Protein AF-A0A5Q4GBG7-F1 (afdb_monomer_lite)

Sequence (167 aa):
MQMELQELGVPAQSSLKQGELGGPTPTSIPGGRVITTPELLQLLNNPHSGAVVFDVLGSHQRLPNAIDAVAASAGGSFNDRTQQQFVRQLEHASGGRRDVPLVFYCSSIQCWMSYNAALRAINAGYTQVYWYRGGLQAWDYMAQMSAQFSANHAPGHGRPQVQGGGW

Radius of gyration: 20.5 Å; chains: 1; bounding box: 31×64×70 Å

Foldseek 3Di:
DCQLQDAPPDDEDLAADADDFFFADHSAHPLEGEDEPVVVVVLVPPPPLLEAEAELAPDPDDDPRHDYLVLQLHHDGLVDPSLVVLLVVCCVSSVNDLARAYEFAHAALRGSSSSSSLSSSSVSRRNRGYYHNGHPVSVVVVVVVVVVVCVVPPDDPPDPPPPPDDD

Secondary structure (DSSP, 8-state):
-TTTT---S----SSPPPS--BS---S--TTSEE--HHHHHHHHH-TT---EEEE-S--SS--TTPEE-GGGG--S-TTSHHHHHHHHHHHHHHTT-TTS-EEEE-SSTTB-HHHHHHHHHHHTT-S-EEEETTHHHHHHHHHHHHHHHHHHTSPP-----------

pLDDT: mean 92.16, std 13.44, range [45.38, 98.94]

Structure (mmCIF, N/CA/C/O backbone):
data_AF-A0A5Q4GBG7-F1
#
_entry.id   AF-A0A5Q4GBG7-F1
#
loop_
_atom_site.group_PDB
_atom_site.id
_atom_site.type_symbol
_atom_site.label_atom_id
_atom_site.label_alt_id
_atom_site.label_comp_id
_atom_site.label_asym_id
_atom_site.label_entity_id
_atom_site.label_seq_id
_atom_site.pdbx_PDB_ins_code
_atom_site.Cartn_x
_atom_site.Cartn_y
_atom_site.Cartn_z
_atom_site.occupancy
_atom_site.B_iso_or_equiv
_atom_site.auth_seq_id
_atom_site.auth_comp_id
_atom_site.auth_asym_id
_atom_site.auth_atom_id
_atom_site.pdbx_PDB_model_num
ATOM 1 N N . MET A 1 1 ? -4.332 16.494 3.331 1.00 57.88 1 MET A N 1
ATOM 2 C CA . MET A 1 1 ? -5.124 15.935 2.214 1.00 57.88 1 MET A CA 1
ATOM 3 C C . MET A 1 1 ? -4.607 16.330 0.835 1.00 57.88 1 MET A C 1
ATOM 5 O O . MET A 1 1 ? -4.210 15.436 0.107 1.00 57.88 1 MET A O 1
ATOM 9 N N . GLN A 1 2 ? -4.558 17.614 0.444 1.00 69.88 2 GLN A N 1
ATOM 10 C CA . GLN A 1 2 ? -4.231 17.983 -0.953 1.00 69.88 2 GLN A CA 1
ATOM 11 C C . GLN A 1 2 ? -2.835 17.528 -1.433 1.00 69.88 2 GLN A C 1
ATOM 13 O O . GLN A 1 2 ? -2.667 17.230 -2.609 1.00 69.88 2 GLN A O 1
ATOM 18 N N . MET A 1 3 ? -1.860 17.394 -0.523 1.00 84.38 3 MET A N 1
ATOM 19 C CA . MET A 1 3 ? -0.516 16.894 -0.854 1.00 84.38 3 MET A CA 1
ATOM 20 C C . MET A 1 3 ? -0.505 15.420 -1.293 1.00 84.38 3 MET A C 1
ATOM 22 O O . MET A 1 3 ? 0.255 15.041 -2.174 1.00 84.38 3 MET A O 1
ATOM 26 N N . GLU A 1 4 ? -1.358 14.574 -0.712 1.00 92.62 4 GLU A N 1
ATOM 27 C CA . GLU A 1 4 ? -1.347 13.121 -0.957 1.00 92.62 4 GLU A CA 1
ATOM 28 C C . GLU A 1 4 ? -1.826 12.767 -2.370 1.00 92.62 4 GLU A C 1
ATOM 30 O O . GLU A 1 4 ? -1.372 11.791 -2.971 1.00 92.62 4 GLU A O 1
ATOM 35 N N . LEU A 1 5 ? -2.711 13.608 -2.906 1.00 93.94 5 LEU A N 1
ATOM 36 C CA . LEU A 1 5 ? -3.315 13.491 -4.230 1.00 93.94 5 LEU A CA 1
ATOM 37 C C . LEU A 1 5 ? -2.666 14.438 -5.248 1.00 93.94 5 LEU A C 1
ATOM 39 O O . LEU A 1 5 ? -3.212 14.649 -6.326 1.00 93.94 5 LEU A O 1
ATOM 43 N N . GLN A 1 6 ? -1.512 15.024 -4.914 1.00 95.31 6 GLN A N 1
ATOM 44 C CA . GLN A 1 6 ? -0.808 15.918 -5.823 1.00 95.31 6 GLN A CA 1
ATOM 45 C C . GLN A 1 6 ? -0.419 15.184 -7.112 1.00 95.31 6 GLN A C 1
ATOM 47 O O . GLN A 1 6 ? 0.274 14.158 -7.069 1.00 95.31 6 GLN A O 1
ATOM 52 N N . GLU A 1 7 ? -0.835 15.757 -8.241 1.00 94.69 7 GLU A N 1
ATOM 53 C CA . GLU A 1 7 ? -0.475 15.317 -9.586 1.00 94.69 7 GLU A CA 1
ATOM 54 C C . GLU A 1 7 ? 0.987 15.633 -9.891 1.00 94.69 7 GLU A C 1
ATOM 56 O O . GLU A 1 7 ? 1.421 16.780 -9.789 1.00 94.69 7 GLU A O 1
ATOM 61 N N . LEU A 1 8 ? 1.744 14.607 -10.286 1.00 94.62 8 LEU A N 1
ATOM 62 C CA . LEU A 1 8 ? 3.168 14.725 -10.619 1.00 94.62 8 LEU A CA 1
ATOM 63 C C . LEU A 1 8 ? 3.458 14.430 -12.101 1.00 94.62 8 LEU A C 1
ATOM 65 O O . LEU A 1 8 ? 4.612 14.246 -12.478 1.00 94.62 8 LEU A O 1
ATOM 69 N N . GLY A 1 9 ? 2.418 14.370 -12.942 1.00 95.38 9 GLY A N 1
ATOM 70 C CA . GLY A 1 9 ? 2.555 14.213 -14.395 1.00 95.38 9 GLY A CA 1
ATOM 71 C C . GLY A 1 9 ? 2.976 12.815 -14.858 1.00 95.38 9 GLY A C 1
ATOM 72 O O . GLY A 1 9 ? 3.473 12.670 -15.972 1.00 95.38 9 GLY A O 1
ATOM 73 N N . VAL A 1 10 ? 2.791 11.788 -14.023 1.00 96.44 10 VAL A N 1
ATOM 74 C CA . VAL A 1 10 ? 3.152 10.403 -14.352 1.00 96.44 10 VAL A CA 1
ATOM 75 C C . VAL A 1 10 ? 1.898 9.553 -14.561 1.00 96.44 10 VAL A C 1
ATOM 77 O O . VAL A 1 10 ? 1.061 9.490 -13.658 1.00 96.44 10 VAL A O 1
ATOM 80 N N . PRO A 1 11 ? 1.753 8.871 -15.711 1.00 96.94 11 PRO A N 1
ATOM 81 C CA . PRO A 1 11 ? 0.604 8.014 -15.963 1.00 96.94 11 PRO A CA 1
ATOM 82 C C . PRO A 1 11 ? 0.664 6.731 -15.130 1.00 96.94 11 PRO A C 1
ATOM 84 O O . PRO A 1 11 ? 1.733 6.175 -14.876 1.00 96.94 11 PRO A O 1
ATOM 87 N N . ALA A 1 12 ? -0.508 6.230 -14.742 1.00 97.50 12 ALA A N 1
ATOM 88 C CA . ALA A 1 12 ? -0.634 4.932 -14.096 1.00 97.50 12 ALA A CA 1
ATOM 89 C C . ALA A 1 12 ? -0.203 3.795 -15.037 1.00 97.50 12 ALA A C 1
ATOM 91 O O . ALA A 1 12 ? -0.438 3.852 -16.244 1.00 97.50 12 ALA A O 1
ATOM 92 N N . GLN A 1 13 ? 0.398 2.744 -14.478 1.00 97.06 13 GLN A N 1
ATOM 93 C CA . GLN A 1 13 ? 0.891 1.593 -15.230 1.00 97.06 13 GLN A CA 1
ATOM 94 C C . GLN A 1 13 ? 0.423 0.279 -14.601 1.00 97.06 13 GLN A C 1
ATOM 96 O O . GLN A 1 13 ? 0.304 0.162 -13.386 1.00 97.06 13 GLN A O 1
ATOM 101 N N . SER A 1 14 ? 0.189 -0.735 -15.432 1.00 97.62 14 SER A N 1
ATOM 1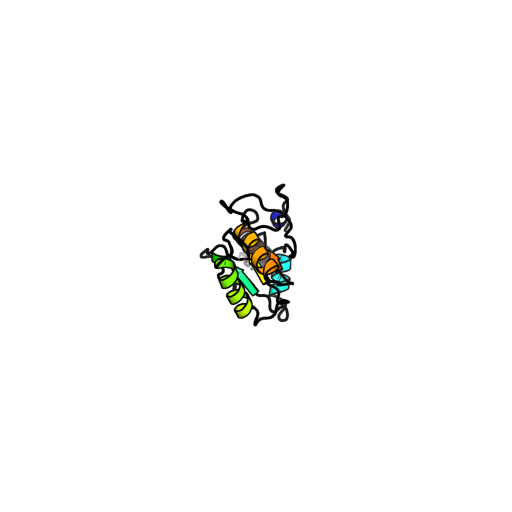02 C CA . SER A 1 14 ? -0.209 -2.079 -14.978 1.00 97.62 14 SER A CA 1
ATOM 103 C C . SER A 1 14 ? 0.977 -3.030 -14.782 1.00 97.62 14 SER A C 1
ATOM 105 O O . SER A 1 14 ? 0.790 -4.183 -14.407 1.00 97.62 14 SER A O 1
ATOM 107 N N . SER A 1 15 ? 2.200 -2.566 -15.047 1.00 98.00 15 SER A N 1
ATOM 108 C CA . SER A 1 15 ? 3.443 -3.315 -14.853 1.00 98.00 15 SER A CA 1
ATOM 109 C C . SER A 1 15 ? 4.207 -2.824 -13.627 1.00 98.00 15 SER A C 1
ATOM 111 O O . SER A 1 15 ? 4.144 -1.647 -13.269 1.00 98.00 15 SER A O 1
ATOM 113 N N . LEU A 1 16 ? 5.003 -3.707 -13.024 1.00 98.62 16 LEU A N 1
ATOM 114 C CA . LEU A 1 16 ? 5.891 -3.338 -11.923 1.00 98.62 16 LEU A CA 1
ATOM 115 C C . LEU A 1 16 ? 6.946 -2.327 -12.384 1.00 98.62 16 LEU A C 1
ATOM 117 O O . LEU A 1 16 ? 7.590 -2.511 -13.423 1.00 98.62 16 LEU A O 1
ATOM 121 N N . LYS A 1 17 ? 7.149 -1.274 -11.588 1.00 98.06 17 LYS A N 1
ATOM 122 C CA . LYS A 1 17 ? 8.239 -0.315 -11.766 1.00 98.06 17 LYS A CA 1
ATOM 123 C C . LYS A 1 17 ? 9.569 -1.037 -11.582 1.00 98.06 17 LYS A C 1
ATOM 125 O O . LYS A 1 17 ? 9.789 -1.711 -10.578 1.00 98.06 17 LYS A O 1
ATOM 130 N N . GLN A 1 18 ? 10.444 -0.866 -12.566 1.00 97.75 18 GLN A N 1
ATOM 131 C CA . GLN A 1 18 ? 11.803 -1.398 -12.568 1.00 97.75 18 GLN A CA 1
ATOM 132 C C . GLN A 1 18 ? 12.804 -0.321 -12.129 1.00 97.75 18 GLN A C 1
ATOM 134 O O . GLN A 1 18 ? 12.539 0.879 -12.279 1.00 97.75 18 GLN A O 1
ATOM 139 N N . GLY A 1 19 ? 13.975 -0.759 -11.660 1.00 95.50 19 GLY A N 1
ATOM 140 C CA . GLY A 1 19 ? 15.093 0.120 -11.312 1.00 95.50 19 GLY A CA 1
ATOM 141 C C . GLY A 1 19 ? 14.809 0.989 -10.087 1.00 95.50 19 GLY A C 1
ATOM 142 O O . GLY A 1 19 ? 14.275 0.504 -9.094 1.00 95.50 19 GLY A O 1
ATOM 143 N N . GLU A 1 20 ? 15.178 2.268 -10.162 1.00 95.25 20 GLU A N 1
ATOM 144 C CA . GLU A 1 20 ? 14.969 3.229 -9.078 1.00 95.25 20 GLU A CA 1
ATOM 145 C C . GLU A 1 20 ? 13.478 3.377 -8.732 1.00 95.25 20 GLU A C 1
ATOM 147 O O . GLU A 1 20 ? 12.624 3.535 -9.616 1.00 95.25 20 GLU A O 1
ATOM 152 N N . LEU A 1 21 ? 13.178 3.296 -7.432 1.00 97.00 21 LEU A N 1
ATOM 153 C CA . LEU A 1 21 ? 11.821 3.346 -6.879 1.00 97.00 21 LEU A CA 1
ATOM 154 C C . LEU A 1 21 ? 11.507 4.675 -6.174 1.00 97.00 21 LEU A C 1
ATOM 156 O O . LEU A 1 21 ? 10.399 4.845 -5.665 1.00 97.00 21 LEU A O 1
ATOM 160 N N . GLY A 1 22 ? 12.456 5.612 -6.153 1.00 97.00 22 GLY A N 1
ATOM 161 C CA . GLY A 1 22 ? 12.218 7.005 -5.789 1.00 97.00 22 GLY A CA 1
ATOM 162 C C . GLY A 1 22 ? 11.843 7.829 -7.020 1.00 97.00 22 GLY A C 1
ATOM 163 O O . GLY A 1 22 ? 12.395 7.628 -8.099 1.00 97.00 22 GLY A O 1
ATOM 164 N N . GLY A 1 23 ? 10.892 8.746 -6.867 1.00 96.25 23 GLY A N 1
ATOM 165 C CA . GLY A 1 23 ? 10.519 9.720 -7.890 1.00 96.25 23 GLY A CA 1
ATOM 166 C C . GLY A 1 23 ? 9.009 9.872 -8.073 1.00 96.25 23 GLY A C 1
ATOM 167 O O . GLY A 1 23 ? 8.229 9.200 -7.397 1.00 96.25 23 GLY A O 1
ATOM 168 N N . PRO A 1 24 ? 8.578 10.752 -8.991 1.00 97.00 24 PRO A N 1
ATOM 169 C CA . PRO A 1 24 ? 7.170 11.009 -9.270 1.00 97.00 24 PRO A CA 1
ATOM 170 C C . PRO A 1 24 ? 6.352 9.727 -9.473 1.00 97.00 24 PRO A C 1
ATOM 172 O O . PRO A 1 24 ? 6.730 8.862 -10.266 1.00 97.00 24 PRO A O 1
ATOM 175 N N . THR A 1 25 ? 5.231 9.604 -8.756 1.00 98.12 25 THR A N 1
ATOM 176 C CA . THR A 1 25 ? 4.282 8.490 -8.907 1.00 98.12 25 THR A CA 1
ATOM 177 C C . THR A 1 25 ? 2.932 8.983 -9.446 1.00 98.12 25 THR A C 1
ATOM 179 O O . THR A 1 25 ? 2.600 10.162 -9.257 1.00 98.12 25 THR A O 1
ATOM 182 N N . PRO A 1 26 ? 2.127 8.103 -10.066 1.00 97.81 26 PRO A N 1
ATOM 183 C CA . PRO A 1 26 ? 0.776 8.426 -10.519 1.00 97.81 26 PRO A CA 1
ATOM 184 C C . PRO A 1 26 ? -0.160 8.769 -9.359 1.00 97.81 26 PRO A C 1
ATOM 186 O O . PRO A 1 26 ? 0.123 8.470 -8.204 1.00 97.81 26 PRO A O 1
ATOM 189 N N . THR A 1 27 ? -1.325 9.324 -9.661 1.00 97.38 27 THR A N 1
ATOM 190 C CA . THR A 1 27 ? -2.413 9.560 -8.691 1.00 97.38 27 THR A CA 1
ATOM 191 C C . THR A 1 27 ? -3.493 8.481 -8.717 1.00 97.38 27 THR A C 1
ATOM 193 O O . THR A 1 27 ? -4.484 8.564 -7.996 1.00 97.38 27 THR A O 1
ATOM 196 N N . SER A 1 28 ? -3.300 7.436 -9.523 1.00 98.12 28 SER A N 1
ATOM 197 C CA . SER A 1 28 ? -4.199 6.289 -9.625 1.00 98.12 28 SER A CA 1
ATOM 198 C C . SER A 1 28 ? -3.425 4.985 -9.826 1.00 98.12 28 SER A C 1
ATOM 200 O O . SER A 1 28 ? -2.261 4.978 -10.234 1.00 98.12 28 SER A O 1
ATOM 202 N N . ILE A 1 29 ? -4.078 3.862 -9.530 1.00 98.56 29 ILE A N 1
ATOM 203 C CA . ILE A 1 29 ? -3.533 2.518 -9.724 1.00 98.56 29 ILE A CA 1
ATOM 204 C C . ILE A 1 29 ? -4.590 1.633 -10.400 1.00 98.56 29 ILE A C 1
ATOM 206 O O . ILE A 1 29 ? -5.720 1.569 -9.913 1.00 98.56 29 ILE A O 1
ATOM 210 N N . PRO A 1 30 ? -4.280 0.956 -11.522 1.00 98.38 30 PRO A N 1
ATOM 211 C CA . PRO A 1 30 ? -5.254 0.108 -12.199 1.00 98.38 30 PRO A CA 1
ATOM 212 C C . PRO A 1 30 ? -5.635 -1.092 -11.329 1.00 98.38 30 PRO A C 1
ATOM 214 O O . PRO A 1 30 ? -4.756 -1.806 -10.859 1.00 98.38 30 PRO A O 1
ATOM 217 N N . GLY A 1 31 ? -6.937 -1.326 -11.140 1.00 98.19 31 GLY A N 1
ATOM 218 C CA . GLY A 1 31 ? -7.453 -2.452 -10.348 1.00 98.19 31 GLY A CA 1
ATOM 219 C C . GLY A 1 31 ? -7.419 -2.251 -8.827 1.00 98.19 31 GLY A C 1
ATOM 220 O O . GLY A 1 31 ? -7.767 -3.169 -8.093 1.00 98.19 31 GLY A O 1
ATOM 221 N N . GLY A 1 32 ? -7.035 -1.065 -8.350 1.00 98.25 32 GLY A N 1
ATOM 222 C CA . GLY A 1 32 ? -7.083 -0.694 -6.937 1.00 98.25 32 GLY A CA 1
ATOM 223 C C . GLY A 1 32 ? -7.557 0.744 -6.749 1.00 98.25 32 GLY A C 1
ATOM 224 O O . GLY A 1 32 ? -8.032 1.388 -7.686 1.00 98.25 32 GLY A O 1
ATOM 225 N N . ARG A 1 33 ? -7.416 1.270 -5.530 1.00 98.56 33 ARG A N 1
ATOM 226 C CA . ARG A 1 33 ? -7.809 2.647 -5.203 1.00 98.56 33 ARG A CA 1
ATOM 227 C C . ARG A 1 33 ? -6.740 3.355 -4.379 1.00 98.56 33 ARG A C 1
ATOM 229 O O . ARG A 1 33 ? -6.209 2.786 -3.430 1.00 98.56 33 ARG A O 1
ATOM 236 N N . VAL A 1 34 ? -6.449 4.608 -4.715 1.00 98.44 34 VAL A N 1
ATOM 237 C CA . VAL A 1 34 ? -5.648 5.484 -3.847 1.00 98.44 34 VAL A CA 1
ATOM 238 C C . VAL A 1 34 ? -6.517 5.952 -2.688 1.00 98.44 34 VAL A C 1
ATOM 240 O O . VAL A 1 34 ? -7.660 6.337 -2.911 1.00 98.44 34 VAL A O 1
ATOM 243 N N . ILE A 1 35 ? -5.985 5.911 -1.469 1.00 98.12 35 ILE A N 1
ATOM 244 C CA . ILE A 1 35 ? -6.663 6.442 -0.280 1.00 98.12 35 ILE A CA 1
ATOM 245 C C . ILE A 1 35 ? -5.800 7.494 0.406 1.00 98.12 35 ILE A C 1
ATOM 247 O O . ILE A 1 35 ? -4.570 7.450 0.334 1.00 98.12 35 ILE A O 1
ATOM 251 N N . THR A 1 36 ? -6.460 8.430 1.073 1.00 97.94 36 THR A N 1
ATOM 252 C CA . THR A 1 36 ? -5.861 9.491 1.891 1.00 97.94 36 THR A CA 1
ATOM 253 C C . THR A 1 36 ? -5.764 9.085 3.362 1.00 97.94 36 THR A C 1
ATOM 255 O O . THR A 1 36 ? -6.375 8.102 3.787 1.00 97.94 36 THR A O 1
ATOM 258 N N . THR A 1 37 ? -5.036 9.849 4.183 1.00 97.56 37 THR A N 1
ATOM 259 C CA . THR A 1 37 ? -4.930 9.576 5.624 1.00 97.56 37 THR A CA 1
ATOM 260 C C . THR A 1 37 ? -6.299 9.536 6.317 1.00 97.56 37 THR A C 1
ATOM 262 O O . THR A 1 37 ? -6.520 8.607 7.093 1.00 97.56 37 THR A O 1
ATOM 265 N N . PRO A 1 38 ? -7.253 10.460 6.060 1.00 96.19 38 PRO A N 1
ATOM 266 C CA . PRO A 1 38 ? -8.578 10.374 6.676 1.00 96.19 38 PRO A CA 1
ATOM 267 C C . PRO A 1 38 ? -9.365 9.125 6.266 1.00 96.19 38 PRO A C 1
ATOM 269 O O . PRO A 1 38 ? -9.993 8.505 7.119 1.00 96.19 38 PRO A O 1
ATOM 272 N N . GLU A 1 39 ? -9.302 8.716 4.998 1.00 97.50 39 GLU A N 1
ATOM 273 C CA . GLU A 1 39 ? -9.951 7.483 4.527 1.00 97.50 39 GLU A CA 1
ATOM 274 C C . GLU A 1 39 ? -9.302 6.235 5.133 1.00 97.50 39 GLU A C 1
ATOM 276 O O . GLU A 1 39 ? -10.001 5.298 5.518 1.00 97.50 39 GLU A O 1
ATOM 281 N N . LEU A 1 40 ? -7.972 6.232 5.280 1.00 97.75 40 LEU A N 1
ATOM 282 C CA . LEU A 1 40 ? -7.260 5.173 5.989 1.00 97.75 40 LEU A CA 1
ATOM 283 C C . LEU A 1 40 ? -7.705 5.099 7.453 1.00 97.75 40 LEU A C 1
ATOM 285 O O . LEU A 1 40 ? -8.028 4.021 7.938 1.00 97.75 40 LEU A O 1
ATOM 289 N N . LEU A 1 41 ? -7.779 6.232 8.153 1.00 96.38 41 LEU A N 1
ATOM 290 C CA . LEU A 1 41 ? -8.264 6.274 9.534 1.00 96.38 41 LEU A CA 1
ATOM 291 C C . LEU A 1 41 ? -9.710 5.779 9.644 1.00 96.38 41 LEU A C 1
ATOM 293 O O . LEU A 1 41 ? -10.017 5.017 10.553 1.00 96.38 41 LEU A O 1
ATOM 297 N N . GLN A 1 42 ? -10.593 6.151 8.714 1.00 96.56 42 GLN A N 1
ATOM 298 C CA . GLN A 1 42 ? -11.961 5.623 8.664 1.00 96.56 42 GLN A CA 1
ATOM 299 C C . GLN A 1 42 ? -11.979 4.100 8.484 1.00 96.56 42 GLN A C 1
ATOM 301 O O . GLN A 1 42 ? -12.733 3.410 9.169 1.00 96.56 42 GLN A O 1
ATOM 306 N N . LEU A 1 43 ? -11.133 3.571 7.596 1.00 96.56 43 LEU A N 1
ATOM 307 C CA . LEU A 1 43 ? -11.011 2.135 7.359 1.00 96.56 43 LEU A CA 1
ATOM 308 C C . LEU A 1 43 ? -10.506 1.392 8.606 1.00 96.56 43 LEU A C 1
ATOM 310 O O . LEU A 1 43 ? -11.060 0.352 8.961 1.00 96.56 43 LEU A O 1
ATOM 314 N N . LEU A 1 44 ? -9.485 1.926 9.281 1.00 95.56 44 LEU A N 1
ATOM 315 C CA . LEU A 1 44 ? -8.878 1.311 10.467 1.00 95.56 44 LEU A CA 1
ATOM 316 C C . LEU A 1 44 ? -9.752 1.429 11.721 1.00 95.56 44 LEU A C 1
ATOM 318 O O . LEU A 1 44 ? -9.753 0.524 12.548 1.00 95.56 44 LEU A O 1
ATOM 322 N N . ASN A 1 45 ? -10.522 2.510 11.854 1.00 95.44 45 ASN A N 1
ATOM 323 C CA . ASN A 1 45 ? -11.427 2.714 12.988 1.00 95.44 45 ASN A CA 1
ATOM 324 C C . ASN A 1 45 ? -12.748 1.946 12.851 1.00 95.44 45 ASN A C 1
ATOM 326 O O . ASN A 1 45 ? -13.515 1.881 13.809 1.00 95.44 45 ASN A O 1
ATOM 330 N N . ASN A 1 46 ? -13.038 1.372 11.680 1.00 95.69 46 ASN A N 1
ATOM 331 C CA . ASN A 1 46 ? -14.180 0.486 11.506 1.00 95.69 46 ASN A CA 1
ATOM 332 C C . ASN A 1 46 ? -13.826 -0.923 12.025 1.00 95.69 46 ASN A C 1
ATOM 334 O O . ASN A 1 46 ? -13.079 -1.636 11.350 1.00 95.69 46 ASN A O 1
ATOM 338 N N . PRO A 1 47 ? -14.398 -1.383 13.156 1.00 91.06 47 PRO A N 1
ATOM 339 C CA . PRO A 1 47 ? -14.063 -2.683 13.744 1.00 91.06 47 PRO A CA 1
ATOM 340 C C . PRO A 1 47 ? -14.438 -3.874 12.850 1.00 91.06 47 PRO A C 1
ATOM 342 O O . PRO A 1 47 ? -13.939 -4.977 13.052 1.00 91.06 47 PRO A O 1
ATOM 345 N N . HIS A 1 48 ? -15.299 -3.668 11.851 1.00 93.69 48 HIS A N 1
ATOM 346 C CA . HIS A 1 48 ? -15.719 -4.703 10.909 1.00 93.69 48 HIS A CA 1
ATOM 347 C C . HIS A 1 48 ? -14.933 -4.690 9.594 1.00 93.69 48 HIS A C 1
ATOM 349 O O . HIS A 1 48 ? -15.194 -5.535 8.740 1.00 93.69 48 HIS A O 1
ATOM 355 N N . SER A 1 49 ? -13.995 -3.756 9.389 1.00 93.62 49 SER A N 1
ATOM 356 C CA . SER A 1 49 ? -13.264 -3.681 8.117 1.00 93.62 49 SER A CA 1
ATOM 357 C C . SER A 1 49 ? -12.388 -4.909 7.879 1.00 93.62 49 SER A C 1
ATOM 359 O O . SER A 1 49 ? -12.233 -5.338 6.739 1.00 93.62 49 SER A O 1
ATOM 361 N N . GLY A 1 50 ? -11.806 -5.466 8.948 1.00 94.75 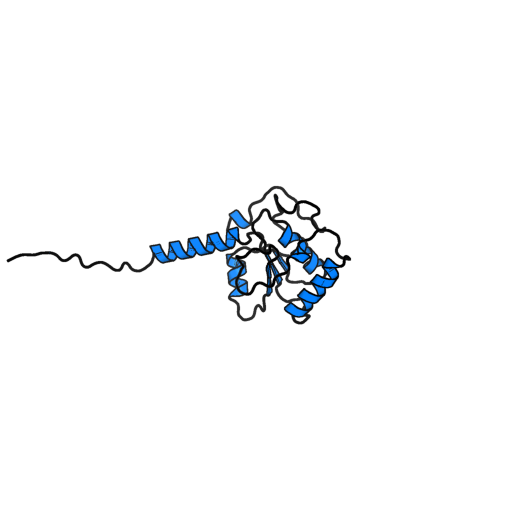50 GLY A N 1
ATOM 362 C CA . GLY A 1 50 ? -10.803 -6.526 8.851 1.00 94.75 50 GLY A CA 1
ATOM 363 C C . GLY A 1 50 ? -9.573 -6.111 8.040 1.00 94.75 50 GLY A C 1
ATOM 364 O O . GLY A 1 50 ? -8.906 -6.978 7.484 1.00 94.75 50 GLY A O 1
ATOM 365 N N . ALA A 1 51 ? -9.316 -4.804 7.918 1.00 97.44 51 ALA A N 1
ATOM 366 C CA . ALA A 1 51 ? -8.274 -4.277 7.055 1.00 97.44 51 ALA A CA 1
ATOM 367 C C . ALA A 1 51 ? -6.877 -4.703 7.513 1.00 97.44 51 ALA A C 1
ATOM 369 O O . ALA A 1 51 ? -6.556 -4.673 8.701 1.00 97.44 51 ALA A O 1
ATOM 370 N N . VAL A 1 52 ? -6.033 -5.048 6.544 1.00 98.44 52 VAL A N 1
ATOM 371 C CA . VAL A 1 52 ? -4.642 -5.444 6.764 1.00 98.44 52 VAL A CA 1
ATOM 372 C C . VAL A 1 52 ? -3.729 -4.402 6.138 1.00 98.44 52 VAL A C 1
ATOM 374 O O . VAL A 1 52 ? -3.867 -4.070 4.961 1.00 98.44 52 VAL A O 1
ATOM 377 N N . VAL A 1 53 ? -2.785 -3.891 6.924 1.00 98.69 53 VAL A N 1
ATOM 378 C CA . VAL A 1 53 ? -1.833 -2.865 6.489 1.00 98.69 53 VAL A CA 1
ATOM 379 C C . VAL A 1 53 ? -0.463 -3.495 6.282 1.00 98.69 53 VAL A C 1
ATOM 381 O O . VAL A 1 53 ? 0.011 -4.238 7.137 1.00 98.69 53 VAL A O 1
ATOM 384 N N . PHE A 1 54 ? 0.186 -3.167 5.171 1.00 98.81 54 PHE A N 1
ATOM 385 C CA . PHE A 1 54 ? 1.513 -3.650 4.813 1.00 98.81 54 PHE A CA 1
ATOM 386 C C . PHE A 1 54 ? 2.505 -2.492 4.701 1.00 98.81 54 PHE A C 1
ATOM 388 O O . PHE A 1 54 ? 2.311 -1.559 3.913 1.00 98.81 54 PHE A O 1
ATOM 395 N N . ASP A 1 55 ? 3.585 -2.595 5.471 1.00 98.56 55 ASP A N 1
ATOM 396 C CA . ASP A 1 55 ? 4.779 -1.765 5.357 1.00 98.56 55 ASP A CA 1
ATOM 397 C C . ASP A 1 55 ? 5.718 -2.379 4.324 1.00 98.56 55 ASP A C 1
ATOM 399 O O . ASP A 1 55 ? 6.235 -3.480 4.520 1.00 98.56 55 ASP A O 1
ATOM 403 N N . VAL A 1 56 ? 5.964 -1.665 3.230 1.00 98.50 56 VAL A N 1
ATOM 404 C CA . VAL A 1 56 ? 6.917 -2.117 2.209 1.00 98.50 56 VAL A CA 1
ATOM 405 C C . VAL A 1 56 ? 8.168 -1.252 2.130 1.00 98.50 56 VAL A C 1
ATOM 407 O O . VAL A 1 56 ? 8.992 -1.479 1.251 1.00 98.50 56 VAL A O 1
ATOM 410 N N . LEU A 1 57 ? 8.320 -0.272 3.023 1.00 97.75 57 LEU A N 1
ATOM 411 C CA . LEU A 1 57 ? 9.489 0.601 3.098 1.00 97.75 57 LEU A CA 1
ATOM 412 C C . LEU A 1 57 ? 10.601 -0.023 3.945 1.00 97.75 57 LEU A C 1
ATOM 414 O O . LEU A 1 57 ? 11.772 0.093 3.592 1.00 97.75 57 LEU A O 1
ATOM 418 N N . GLY A 1 58 ? 10.240 -0.668 5.058 1.00 93.12 58 GLY A N 1
ATOM 419 C CA . GLY A 1 58 ? 11.206 -1.286 5.971 1.00 93.12 58 GLY A CA 1
ATOM 420 C C . GLY A 1 58 ? 11.896 -0.297 6.913 1.00 93.12 58 GLY A C 1
ATOM 421 O O . GLY A 1 58 ? 12.969 -0.592 7.437 1.00 93.12 58 GLY A O 1
ATOM 422 N N . SER A 1 59 ? 11.303 0.875 7.148 1.00 92.19 59 SER A N 1
ATOM 423 C CA . SER A 1 59 ? 11.803 1.839 8.132 1.00 92.19 59 SER A CA 1
ATOM 424 C C . SER A 1 59 ? 11.529 1.399 9.573 1.00 92.19 59 SER A C 1
ATOM 426 O O . SER A 1 59 ? 10.677 0.549 9.846 1.00 92.19 59 SER A O 1
ATOM 428 N N . HIS A 1 60 ? 12.237 2.025 10.521 1.00 91.12 60 HIS A N 1
ATOM 429 C CA . HIS A 1 60 ? 11.975 1.857 11.956 1.00 91.12 60 HIS A CA 1
ATOM 430 C C . HIS A 1 60 ? 10.591 2.369 12.361 1.00 91.12 60 HIS A C 1
ATOM 432 O O . HIS A 1 60 ? 9.915 1.758 13.184 1.00 91.12 60 HIS A O 1
ATOM 438 N N . GLN A 1 61 ? 10.174 3.494 11.785 1.00 92.94 61 GLN A N 1
ATOM 439 C CA . GLN A 1 61 ? 8.850 4.053 12.001 1.00 92.94 61 GLN A CA 1
ATOM 440 C C . GLN A 1 61 ? 7.835 3.352 11.106 1.00 92.94 61 GLN A C 1
ATOM 442 O O . GLN A 1 61 ? 8.089 3.174 9.914 1.00 92.94 61 GLN A O 1
ATOM 447 N N . ARG A 1 62 ? 6.700 2.955 11.685 1.00 95.88 62 ARG A N 1
ATOM 448 C CA . ARG A 1 62 ? 5.669 2.156 11.015 1.00 95.88 62 ARG A CA 1
ATOM 449 C C . ARG A 1 62 ? 4.277 2.597 11.441 1.00 95.88 62 ARG A C 1
ATOM 451 O O . ARG A 1 62 ? 4.099 3.119 12.543 1.00 95.88 62 ARG A O 1
ATOM 458 N N . LEU A 1 63 ? 3.289 2.352 10.584 1.00 96.25 63 LEU A N 1
ATOM 459 C CA . LEU A 1 63 ? 1.888 2.456 10.980 1.00 96.25 63 LEU A CA 1
ATOM 460 C C . LEU A 1 63 ? 1.557 1.362 12.013 1.00 96.25 63 LEU A C 1
ATOM 462 O O . LEU A 1 63 ? 2.151 0.278 11.970 1.00 96.25 63 LEU A O 1
ATOM 466 N N . PRO A 1 64 ? 0.604 1.608 12.930 1.00 93.69 64 PRO A N 1
ATOM 467 C CA . PRO A 1 64 ? 0.184 0.607 13.904 1.00 93.69 64 PRO A CA 1
ATOM 468 C C . PRO A 1 64 ? -0.249 -0.703 13.234 1.00 93.69 64 PRO A C 1
ATOM 470 O O . PRO A 1 64 ? -1.010 -0.687 12.269 1.00 93.69 64 PRO A O 1
ATOM 473 N N . ASN A 1 65 ? 0.219 -1.833 13.773 1.00 93.81 65 ASN A N 1
ATOM 474 C CA . ASN A 1 65 ? -0.106 -3.193 13.317 1.00 93.81 65 ASN A CA 1
ATOM 475 C C . ASN A 1 65 ? 0.278 -3.517 11.858 1.00 93.81 65 ASN A C 1
ATOM 477 O O . ASN A 1 65 ? -0.203 -4.509 11.310 1.00 93.81 65 ASN A O 1
ATOM 481 N N . ALA A 1 66 ? 1.137 -2.713 11.222 1.00 97.88 66 ALA A N 1
ATOM 482 C CA . ALA A 1 66 ? 1.580 -2.979 9.860 1.00 97.88 66 ALA A CA 1
ATOM 483 C C . ALA A 1 66 ? 2.446 -4.250 9.771 1.00 97.88 66 ALA A C 1
ATOM 485 O O . AL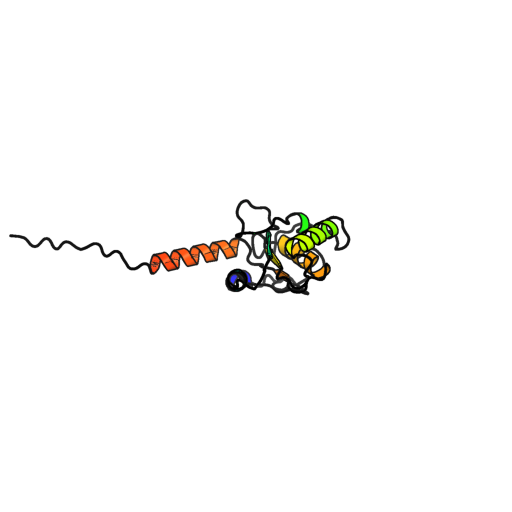A A 1 66 ? 3.372 -4.455 10.560 1.00 97.88 66 ALA A O 1
ATOM 486 N N . ILE A 1 67 ? 2.161 -5.083 8.771 1.00 98.19 67 ILE A N 1
ATOM 487 C CA . ILE A 1 67 ? 2.921 -6.288 8.433 1.00 98.19 67 ILE A CA 1
ATOM 488 C C . ILE A 1 67 ? 4.063 -5.908 7.488 1.00 98.19 67 ILE A C 1
ATOM 490 O O . ILE A 1 67 ? 3.845 -5.229 6.489 1.00 98.19 67 ILE A O 1
ATOM 494 N N . ASP A 1 68 ? 5.276 -6.373 7.776 1.00 98.25 68 ASP A N 1
ATOM 495 C CA . ASP A 1 68 ? 6.430 -6.169 6.897 1.00 98.25 68 ASP A CA 1
ATOM 496 C C . ASP A 1 68 ? 6.268 -6.952 5.585 1.00 98.25 68 ASP A C 1
ATOM 498 O O . ASP A 1 68 ? 6.040 -8.161 5.604 1.00 98.25 68 ASP A O 1
ATOM 502 N N . ALA A 1 69 ? 6.385 -6.276 4.447 1.00 98.44 69 ALA A N 1
ATOM 503 C CA . ALA A 1 69 ? 6.340 -6.875 3.117 1.00 98.44 69 ALA A CA 1
ATOM 504 C C . ALA A 1 69 ? 7.342 -6.207 2.159 1.00 98.44 69 ALA A C 1
ATOM 506 O O . ALA A 1 69 ? 7.075 -6.059 0.965 1.00 98.44 69 ALA A O 1
ATOM 507 N N . VAL A 1 70 ? 8.520 -5.814 2.659 1.00 98.50 70 VAL A N 1
ATOM 508 C CA . VAL A 1 70 ? 9.535 -5.069 1.882 1.00 98.50 70 VAL A CA 1
ATOM 509 C C . VAL A 1 70 ? 9.912 -5.786 0.587 1.00 98.50 70 VAL A C 1
ATOM 511 O O . VAL A 1 70 ? 10.051 -5.146 -0.454 1.00 98.50 70 VAL A O 1
ATOM 514 N N . ALA A 1 71 ? 10.007 -7.117 0.601 1.00 98.12 71 ALA A N 1
ATOM 515 C CA . ALA A 1 71 ? 10.323 -7.902 -0.593 1.00 98.12 71 ALA A CA 1
ATOM 516 C C . ALA A 1 71 ? 9.335 -7.660 -1.754 1.00 98.12 71 ALA A C 1
ATOM 518 O O . ALA A 1 71 ? 9.745 -7.651 -2.914 1.00 98.12 71 ALA A O 1
ATOM 519 N N . ALA A 1 72 ? 8.055 -7.398 -1.462 1.00 98.44 72 ALA A N 1
ATOM 520 C CA . ALA A 1 72 ? 7.020 -7.156 -2.467 1.00 98.44 72 ALA A CA 1
ATOM 521 C C . ALA A 1 72 ? 7.196 -5.829 -3.225 1.00 98.44 72 ALA A C 1
ATOM 523 O O . ALA A 1 72 ? 6.604 -5.646 -4.289 1.00 98.44 72 ALA A O 1
ATOM 524 N N . SER A 1 73 ? 8.030 -4.917 -2.714 1.00 98.06 73 SER A N 1
ATOM 525 C CA . SER A 1 73 ? 8.352 -3.655 -3.387 1.00 98.06 73 SER A CA 1
ATOM 526 C C . SER A 1 73 ? 9.163 -3.829 -4.670 1.00 98.06 73 SER A C 1
ATOM 528 O O . SER A 1 73 ? 9.177 -2.936 -5.521 1.00 98.06 73 SER A O 1
ATOM 530 N N . ALA A 1 74 ? 9.851 -4.965 -4.812 1.00 97.50 74 ALA A N 1
ATOM 531 C CA . ALA A 1 74 ? 10.759 -5.200 -5.917 1.00 97.50 74 ALA A CA 1
ATOM 532 C C . ALA A 1 74 ? 10.031 -5.170 -7.270 1.00 97.50 74 ALA A C 1
ATOM 534 O O . ALA A 1 74 ? 8.894 -5.644 -7.404 1.00 97.50 74 ALA A O 1
ATOM 535 N N . GLY A 1 75 ? 10.744 -4.667 -8.283 1.00 97.31 75 GLY A N 1
ATOM 536 C CA . GLY A 1 75 ? 10.398 -4.863 -9.690 1.00 97.31 75 GLY A CA 1
ATOM 537 C C . GLY A 1 75 ? 10.428 -6.345 -10.089 1.00 97.31 75 GLY A C 1
ATOM 538 O O . GLY A 1 75 ? 10.277 -7.238 -9.258 1.00 97.31 75 GLY A O 1
ATOM 539 N N . GLY A 1 76 ? 10.638 -6.635 -11.369 1.00 97.19 76 GLY A N 1
ATOM 540 C CA . GLY A 1 76 ? 10.527 -7.991 -11.909 1.00 97.19 76 GLY A CA 1
ATOM 541 C C . GLY A 1 76 ? 9.159 -8.246 -12.534 1.00 97.19 76 GLY A C 1
ATOM 542 O O . GLY A 1 76 ? 8.686 -7.421 -13.319 1.00 97.19 76 GLY A O 1
ATOM 543 N N . SER A 1 77 ? 8.536 -9.387 -12.225 1.00 98.00 77 SER A N 1
ATOM 544 C CA . SER A 1 77 ? 7.299 -9.832 -12.883 1.00 98.00 77 SER A CA 1
ATOM 545 C C . SER A 1 77 ? 6.280 -10.415 -11.908 1.00 98.00 77 SER A C 1
ATOM 547 O O . SER A 1 77 ? 6.615 -10.850 -10.811 1.00 98.00 77 SER A O 1
ATOM 549 N N . PHE A 1 78 ? 5.029 -10.530 -12.342 1.00 98.56 78 PHE A N 1
ATOM 550 C CA . PHE A 1 78 ? 3.990 -11.191 -11.552 1.00 98.56 78 PHE A CA 1
ATOM 551 C C . PHE A 1 78 ? 4.084 -12.725 -11.53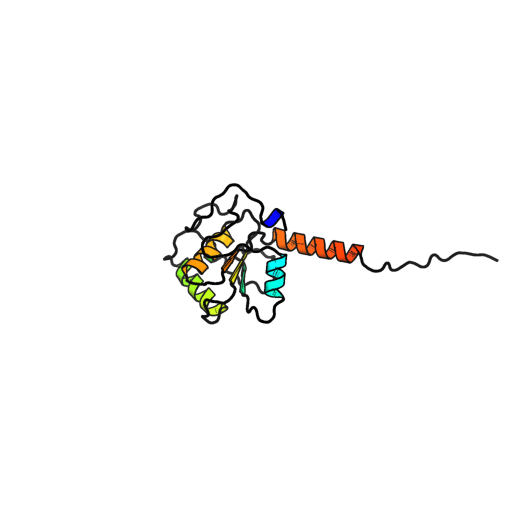9 1.00 98.56 78 PHE A C 1
ATOM 553 O O . PHE A 1 78 ? 3.202 -13.381 -11.010 1.00 98.56 78 PHE A O 1
ATOM 560 N N . ASN A 1 79 ? 5.134 -13.320 -12.108 1.00 97.94 79 ASN A N 1
ATOM 561 C CA . ASN A 1 79 ? 5.346 -14.772 -12.092 1.00 97.94 79 ASN A CA 1
ATOM 562 C C . ASN A 1 79 ? 6.666 -15.162 -11.404 1.00 97.94 79 ASN A C 1
ATOM 564 O O . ASN A 1 79 ? 7.070 -16.324 -11.442 1.00 97.94 79 ASN A O 1
ATOM 568 N N . ASP A 1 80 ? 7.359 -14.199 -10.790 1.00 98.31 80 ASP A N 1
ATOM 569 C CA . ASP A 1 80 ? 8.644 -14.428 -10.133 1.00 98.31 80 ASP A CA 1
ATOM 570 C C . ASP A 1 80 ? 8.503 -15.031 -8.720 1.00 98.31 80 ASP A C 1
ATOM 572 O O . ASP A 1 80 ? 7.410 -15.190 -8.167 1.00 98.31 80 ASP A O 1
ATOM 576 N N . ARG A 1 81 ? 9.642 -15.391 -8.109 1.00 98.44 81 ARG A N 1
ATOM 577 C CA . ARG A 1 81 ? 9.661 -15.930 -6.737 1.00 98.44 81 ARG A CA 1
ATOM 578 C C . ARG A 1 81 ? 9.103 -14.943 -5.713 1.00 98.44 81 ARG A C 1
ATOM 580 O O . ARG A 1 81 ? 8.451 -15.386 -4.767 1.00 98.44 81 ARG A O 1
ATOM 587 N N . THR A 1 82 ? 9.336 -13.646 -5.908 1.00 98.56 82 THR A N 1
ATOM 588 C CA . THR A 1 82 ? 8.805 -12.590 -5.041 1.00 98.56 82 THR A CA 1
ATOM 589 C C . THR A 1 82 ? 7.283 -12.616 -5.041 1.00 98.56 82 THR A C 1
ATOM 591 O O . THR A 1 82 ? 6.684 -12.614 -3.968 1.00 98.56 82 THR A O 1
ATOM 594 N N . GLN A 1 83 ? 6.648 -12.742 -6.211 1.00 98.81 83 GLN A N 1
ATOM 595 C CA . GLN A 1 83 ? 5.198 -12.880 -6.311 1.00 98.81 83 GLN A CA 1
ATOM 596 C C . GLN A 1 83 ? 4.718 -14.090 -5.514 1.00 98.81 83 GLN A C 1
ATOM 598 O O . GLN A 1 83 ? 3.822 -13.964 -4.689 1.00 98.81 83 GLN A O 1
ATOM 603 N N . GLN A 1 84 ? 5.311 -15.261 -5.741 1.00 98.62 84 GLN A N 1
ATOM 604 C CA . GLN A 1 84 ? 4.861 -16.499 -5.101 1.00 98.62 84 GLN A CA 1
ATOM 605 C C . GLN A 1 84 ? 4.964 -16.425 -3.572 1.00 98.62 84 GLN A C 1
ATOM 607 O O . GLN A 1 84 ? 4.078 -16.899 -2.863 1.00 98.62 84 GLN A O 1
ATOM 612 N N . GLN A 1 85 ? 6.048 -15.844 -3.055 1.00 98.62 85 GLN A N 1
ATOM 613 C CA . GLN A 1 85 ? 6.234 -15.625 -1.620 1.00 98.62 85 GLN A CA 1
ATOM 614 C C . GLN A 1 85 ? 5.214 -14.634 -1.070 1.00 98.62 85 GLN A C 1
ATOM 616 O O . GLN A 1 85 ? 4.592 -14.904 -0.044 1.00 98.62 85 GLN A O 1
ATOM 621 N N . PHE A 1 86 ? 5.007 -13.530 -1.781 1.00 98.81 86 PHE A N 1
ATOM 622 C CA . PHE A 1 86 ? 4.081 -12.498 -1.359 1.00 98.81 86 PHE A CA 1
ATOM 623 C C . PHE A 1 86 ? 2.629 -12.982 -1.371 1.00 98.81 86 PHE A C 1
ATOM 625 O O . PHE A 1 86 ? 1.913 -12.743 -0.410 1.00 98.81 86 PHE A O 1
ATOM 632 N N . VAL A 1 87 ? 2.204 -13.759 -2.372 1.00 98.75 87 VAL A N 1
ATOM 633 C CA . VAL A 1 87 ? 0.858 -14.360 -2.404 1.00 98.75 87 VAL A CA 1
ATOM 634 C C . VAL A 1 87 ? 0.599 -15.221 -1.169 1.00 98.75 87 VAL A C 1
ATOM 636 O O . VAL A 1 87 ? -0.444 -15.068 -0.544 1.00 98.75 87 VAL A O 1
ATOM 639 N N . ARG A 1 88 ? 1.562 -16.054 -0.751 1.00 98.69 88 ARG A N 1
ATOM 640 C CA . ARG A 1 88 ? 1.424 -16.849 0.483 1.00 98.69 88 ARG A CA 1
ATOM 641 C C . ARG A 1 88 ? 1.302 -15.974 1.729 1.00 98.69 88 ARG A C 1
ATOM 643 O O . ARG A 1 88 ? 0.537 -16.293 2.635 1.00 98.69 88 ARG A O 1
ATOM 650 N N . GLN A 1 89 ? 2.048 -14.872 1.780 1.00 98.69 89 GLN A N 1
ATOM 651 C CA . GLN A 1 89 ? 1.948 -13.909 2.874 1.00 98.69 89 GLN A CA 1
ATOM 652 C C . GLN A 1 89 ? 0.569 -13.238 2.903 1.00 98.69 89 GLN A C 1
ATOM 654 O O . GLN A 1 89 ? -0.036 -13.140 3.970 1.00 98.69 89 GLN A O 1
ATOM 659 N N . LEU A 1 90 ? 0.056 -12.818 1.743 1.00 98.69 90 LEU A N 1
ATOM 660 C CA . LEU A 1 90 ? -1.277 -12.236 1.620 1.00 98.69 90 LEU A CA 1
ATOM 661 C C . LEU A 1 90 ? -2.355 -13.235 2.046 1.00 98.69 90 LEU A C 1
ATOM 663 O O . LEU A 1 90 ? -3.254 -12.875 2.803 1.00 98.69 90 LEU A O 1
ATOM 667 N N . GLU A 1 91 ? -2.258 -14.494 1.620 1.00 98.56 91 GLU A N 1
ATOM 668 C CA . GLU A 1 91 ? -3.192 -15.558 1.999 1.00 98.56 91 GLU A CA 1
ATOM 669 C C . GLU A 1 91 ? -3.204 -15.778 3.509 1.00 98.56 91 GLU A C 1
ATOM 671 O O . GLU A 1 91 ? -4.275 -15.821 4.109 1.00 98.56 91 GLU A O 1
ATOM 676 N N . HIS A 1 92 ? -2.031 -15.828 4.142 1.00 98.31 92 HIS A N 1
ATOM 677 C CA . HIS A 1 92 ? -1.939 -15.940 5.592 1.00 98.31 92 HIS A CA 1
ATOM 678 C C . HIS A 1 92 ? -2.572 -14.734 6.301 1.00 98.31 92 HIS A C 1
ATOM 680 O O . HIS A 1 92 ? -3.412 -14.908 7.180 1.00 98.31 92 HIS A O 1
ATOM 686 N N . ALA A 1 93 ? -2.225 -13.515 5.883 1.00 97.94 93 ALA A N 1
ATOM 687 C CA . ALA A 1 93 ? -2.695 -12.290 6.524 1.00 97.94 93 ALA A CA 1
ATOM 688 C C . ALA A 1 93 ? -4.202 -12.034 6.325 1.00 97.94 93 ALA A C 1
ATOM 690 O O . ALA A 1 93 ? -4.854 -11.461 7.192 1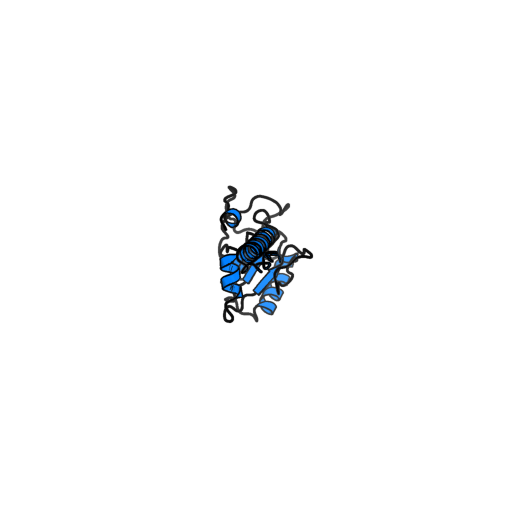.00 97.94 93 ALA A O 1
ATOM 691 N N . SER A 1 94 ? -4.765 -12.473 5.198 1.00 97.31 94 SER A N 1
ATOM 692 C CA . SER A 1 94 ? -6.191 -12.320 4.868 1.00 97.31 94 SER A CA 1
ATOM 693 C C . SER A 1 94 ? -7.065 -13.504 5.304 1.00 97.31 94 SER A C 1
ATOM 695 O O . SER A 1 94 ? -8.289 -13.453 5.151 1.00 97.31 94 SER A O 1
ATOM 697 N N . GLY A 1 95 ? -6.465 -14.588 5.809 1.00 96.94 95 GLY A N 1
ATOM 698 C CA . GLY A 1 95 ? -7.168 -15.854 6.037 1.00 96.94 95 GLY A CA 1
ATOM 699 C C . GLY A 1 95 ? -7.702 -16.475 4.739 1.00 96.94 95 GLY A C 1
ATOM 700 O O . GLY A 1 95 ? -8.774 -17.072 4.733 1.00 96.94 95 GLY A O 1
ATOM 701 N N . GLY A 1 96 ? -7.002 -16.265 3.621 1.00 96.44 96 GLY A N 1
ATOM 702 C CA . GLY A 1 96 ? -7.361 -16.744 2.282 1.00 96.44 96 GLY A CA 1
ATOM 703 C C . GLY A 1 96 ? -8.454 -15.940 1.567 1.00 96.44 96 GLY A C 1
ATOM 704 O O . GLY A 1 96 ? -8.761 -16.221 0.407 1.00 96.44 96 GLY A O 1
ATOM 705 N N . ARG A 1 97 ? -9.039 -14.930 2.218 1.00 97.81 97 ARG A N 1
ATOM 706 C CA . ARG A 1 97 ? -10.125 -14.115 1.660 1.00 97.81 97 ARG A CA 1
ATOM 707 C C . ARG A 1 97 ? -9.596 -13.044 0.705 1.00 97.81 97 ARG A C 1
ATOM 709 O O . ARG A 1 97 ? -8.754 -12.234 1.078 1.00 97.81 97 ARG A O 1
ATOM 716 N N . ARG A 1 98 ? -10.118 -13.004 -0.525 1.00 97.94 98 ARG A N 1
ATOM 717 C CA . ARG A 1 98 ? -9.677 -12.066 -1.582 1.00 97.94 98 ARG A CA 1
ATOM 718 C C . ARG A 1 98 ? -10.342 -10.688 -1.515 1.00 97.94 98 ARG A C 1
ATOM 720 O O . ARG A 1 98 ? -9.883 -9.757 -2.170 1.00 97.94 98 ARG A O 1
ATOM 727 N N . ASP A 1 99 ? -11.400 -10.563 -0.726 1.00 97.44 99 ASP A N 1
ATOM 728 C CA . ASP A 1 99 ? -12.197 -9.356 -0.508 1.00 97.44 99 ASP A CA 1
ATOM 729 C C . ASP A 1 99 ? -11.808 -8.595 0.770 1.00 97.44 99 ASP A C 1
ATOM 731 O O . ASP A 1 99 ? -12.449 -7.608 1.124 1.00 97.44 99 ASP A O 1
ATOM 735 N N . VAL A 1 100 ? -10.749 -9.021 1.465 1.00 97.75 100 VAL A N 1
ATOM 736 C CA . VAL A 1 100 ? -10.216 -8.286 2.617 1.00 97.75 100 VAL A CA 1
ATOM 737 C C . VAL A 1 100 ? -9.543 -6.993 2.144 1.00 97.75 100 VAL A C 1
ATOM 739 O O . VAL A 1 100 ? -8.714 -7.056 1.235 1.00 97.75 100 VAL A O 1
ATOM 742 N N . PRO A 1 101 ? -9.836 -5.833 2.765 1.00 98.56 101 PRO A N 1
ATOM 743 C CA . PRO A 1 101 ? -9.113 -4.590 2.519 1.00 98.56 101 PRO A CA 1
ATOM 744 C C . PRO A 1 101 ? -7.612 -4.740 2.786 1.00 98.56 101 PRO A C 1
ATOM 746 O O . PRO A 1 101 ? -7.196 -4.913 3.930 1.00 98.56 101 PRO A O 1
ATOM 749 N N . LEU A 1 102 ? -6.793 -4.636 1.741 1.00 98.88 102 LEU A N 1
ATOM 750 C CA . LEU A 1 102 ? -5.335 -4.634 1.844 1.00 98.88 102 LEU A CA 1
ATOM 751 C C . LEU A 1 102 ? -4.811 -3.228 1.573 1.00 98.88 102 LEU A C 1
ATOM 753 O O . LEU A 1 102 ? -5.053 -2.676 0.502 1.00 98.88 102 LEU A O 1
ATOM 757 N N . VAL A 1 103 ? -4.081 -2.656 2.523 1.00 98.88 103 VAL A N 1
ATOM 758 C CA . VAL A 1 103 ? -3.496 -1.317 2.413 1.00 98.88 103 VAL A CA 1
ATOM 759 C C . VAL A 1 103 ? -1.984 -1.428 2.282 1.00 98.88 103 VAL A C 1
ATOM 761 O O . VAL A 1 103 ? -1.334 -2.014 3.141 1.00 98.88 103 VAL A O 1
ATOM 764 N N . PHE A 1 104 ? -1.413 -0.800 1.258 1.00 98.88 104 PHE A N 1
ATOM 765 C CA . PHE A 1 104 ? 0.033 -0.750 1.034 1.00 98.88 104 PHE A CA 1
ATOM 766 C C . PHE A 1 104 ? 0.547 0.681 1.157 1.00 98.88 104 PHE A C 1
ATOM 768 O O . PHE A 1 104 ? 0.010 1.586 0.510 1.00 98.88 104 PHE A O 1
ATOM 775 N N . TYR A 1 105 ? 1.609 0.889 1.938 1.00 98.81 105 TYR A N 1
ATOM 776 C CA . TYR A 1 105 ? 2.227 2.205 2.113 1.00 98.81 105 TYR A CA 1
ATOM 777 C C . TYR A 1 105 ? 3.758 2.155 2.063 1.00 98.81 105 TYR A C 1
ATOM 779 O O . TYR A 1 105 ? 4.380 1.115 2.259 1.00 98.81 105 TYR A O 1
ATOM 787 N N . CYS A 1 106 ? 4.356 3.307 1.757 1.00 98.44 106 CYS A N 1
ATOM 788 C CA . CYS A 1 106 ? 5.803 3.528 1.766 1.00 98.44 106 CYS A CA 1
ATOM 789 C C . CYS A 1 106 ? 6.100 4.904 2.408 1.00 98.44 106 CYS A C 1
ATOM 791 O O . CYS A 1 106 ? 5.339 5.369 3.252 1.00 98.44 106 CYS A O 1
ATOM 793 N N . SER A 1 107 ? 7.184 5.582 2.035 1.00 98.06 107 SER A N 1
ATOM 794 C CA . SER A 1 107 ? 7.625 6.842 2.627 1.00 98.06 107 SER A CA 1
ATOM 795 C C . SER A 1 107 ? 6.734 8.022 2.248 1.00 98.06 107 SER A C 1
ATOM 797 O O . SER A 1 107 ? 6.343 8.782 3.129 1.00 98.06 107 SER A O 1
ATOM 799 N N . SER A 1 108 ? 6.409 8.186 0.964 1.00 98.00 108 SER A N 1
ATOM 800 C CA . SER A 1 108 ? 5.702 9.367 0.460 1.00 98.00 108 SER A CA 1
ATOM 801 C C . SER A 1 108 ? 5.072 9.148 -0.916 1.00 98.00 108 SER A C 1
ATOM 803 O O . SER A 1 108 ? 5.236 8.096 -1.542 1.00 98.00 108 SER A O 1
ATOM 805 N N . ILE A 1 109 ? 4.451 10.213 -1.434 1.00 98.00 109 ILE A N 1
ATOM 806 C CA . ILE A 1 109 ? 3.908 10.290 -2.795 1.00 98.00 109 ILE A CA 1
ATOM 807 C C . ILE A 1 109 ? 4.954 10.093 -3.903 1.00 98.00 109 ILE A C 1
ATOM 809 O O . ILE A 1 109 ? 4.593 9.979 -5.070 1.00 98.00 109 ILE A O 1
ATOM 813 N N . GLN A 1 110 ? 6.245 10.079 -3.569 1.00 98.00 110 GLN A N 1
ATOM 814 C CA . GLN A 1 110 ? 7.345 9.836 -4.504 1.00 98.00 110 GLN A CA 1
ATOM 815 C C . GLN A 1 110 ? 7.989 8.453 -4.304 1.00 98.00 110 GLN A C 1
ATOM 817 O O . GLN A 1 110 ? 9.143 8.247 -4.674 1.00 98.00 110 GLN A O 1
ATOM 822 N N . CYS A 1 111 ? 7.276 7.506 -3.686 1.00 98.12 111 CYS A N 1
ATOM 823 C CA . CYS A 1 111 ? 7.756 6.140 -3.500 1.00 98.12 111 CYS A CA 1
ATOM 824 C C . CYS A 1 111 ? 6.950 5.124 -4.321 1.00 98.12 111 CYS A C 1
ATOM 826 O O . CYS A 1 111 ? 5.765 4.895 -4.078 1.00 98.12 111 CYS A O 1
ATOM 828 N N . TRP A 1 112 ? 7.627 4.431 -5.235 1.00 98.56 112 TRP A N 1
ATOM 829 C CA . TRP A 1 112 ? 7.056 3.364 -6.062 1.00 98.56 112 TRP A CA 1
ATOM 830 C C . TRP A 1 112 ? 6.956 2.003 -5.366 1.00 98.56 112 TRP A C 1
ATOM 832 O O . TRP A 1 112 ? 6.279 1.111 -5.875 1.00 98.56 112 TRP A O 1
ATOM 842 N N . MET A 1 113 ? 7.594 1.813 -4.208 1.00 98.75 113 MET A N 1
ATOM 843 C CA . MET A 1 113 ? 7.604 0.519 -3.510 1.00 98.75 113 MET A CA 1
ATOM 844 C C . MET A 1 113 ? 6.185 0.032 -3.188 1.00 98.75 113 MET A C 1
ATOM 846 O O . MET A 1 113 ? 5.842 -1.115 -3.473 1.00 98.75 113 MET A O 1
ATOM 850 N N . SER A 1 114 ? 5.335 0.912 -2.648 1.00 98.69 114 SER A N 1
ATOM 851 C CA . SER A 1 114 ? 3.941 0.579 -2.321 1.00 98.69 114 SER A CA 1
ATOM 852 C C . SER A 1 114 ? 3.061 0.417 -3.554 1.00 98.69 114 SER A C 1
ATOM 854 O O . SER A 1 114 ? 2.134 -0.388 -3.523 1.00 98.69 114 SER A O 1
ATOM 856 N N . TYR A 1 115 ? 3.391 1.095 -4.657 1.00 98.81 115 TYR A N 1
ATOM 857 C CA . TYR A 1 115 ? 2.734 0.885 -5.946 1.00 98.81 115 TYR A CA 1
ATOM 858 C C . TYR A 1 115 ? 2.973 -0.534 -6.471 1.00 98.81 115 TYR A C 1
ATOM 860 O O . TYR A 1 115 ? 2.031 -1.230 -6.846 1.00 98.81 115 TYR A O 1
ATOM 868 N N . ASN A 1 116 ? 4.229 -0.993 -6.444 1.00 98.88 116 ASN A N 1
ATOM 869 C CA . ASN A 1 116 ? 4.595 -2.343 -6.868 1.00 98.88 116 ASN A CA 1
ATOM 870 C C . ASN A 1 116 ? 3.895 -3.407 -6.021 1.00 98.88 116 ASN A C 1
ATOM 872 O O . ASN A 1 116 ? 3.269 -4.310 -6.575 1.00 98.88 116 ASN A O 1
ATOM 876 N N . ALA A 1 117 ? 3.938 -3.279 -4.695 1.00 98.88 117 ALA A N 1
ATOM 877 C CA . ALA A 1 117 ? 3.277 -4.231 -3.808 1.00 98.88 117 ALA A CA 1
ATOM 878 C C . ALA A 1 117 ? 1.754 -4.276 -4.031 1.00 98.88 117 ALA A C 1
ATOM 880 O O . ALA A 1 117 ? 1.177 -5.361 -4.120 1.00 98.88 117 ALA A O 1
ATOM 881 N N . ALA A 1 118 ? 1.115 -3.117 -4.218 1.00 98.94 118 ALA A N 1
ATOM 882 C CA . ALA A 1 118 ? -0.305 -3.047 -4.542 1.00 98.94 118 ALA A CA 1
ATOM 883 C C . ALA A 1 118 ? -0.621 -3.737 -5.881 1.00 98.94 118 ALA A C 1
ATOM 885 O O . ALA A 1 118 ? -1.523 -4.571 -5.932 1.00 98.94 118 ALA A O 1
ATOM 886 N N . LEU A 1 119 ? 0.157 -3.490 -6.942 1.00 98.94 119 LEU A N 1
ATOM 887 C CA . LEU A 1 119 ? -0.014 -4.190 -8.221 1.00 98.94 119 LEU A CA 1
ATOM 888 C C . LEU A 1 119 ? 0.161 -5.707 -8.093 1.00 98.94 119 LEU A C 1
ATOM 890 O O . LEU A 1 119 ? -0.580 -6.460 -8.723 1.00 98.94 119 LEU A O 1
ATOM 894 N N . ARG A 1 120 ? 1.110 -6.177 -7.274 1.00 98.88 120 ARG A N 1
ATOM 895 C CA . ARG A 1 120 ? 1.289 -7.614 -7.017 1.00 98.88 120 ARG A CA 1
ATOM 896 C C . ARG A 1 120 ? 0.060 -8.222 -6.344 1.00 98.88 120 ARG A C 1
ATOM 898 O O . ARG A 1 120 ? -0.348 -9.314 -6.735 1.00 98.88 120 ARG A O 1
ATOM 905 N N . ALA A 1 121 ? -0.548 -7.531 -5.379 1.00 98.88 121 ALA A N 1
ATOM 906 C CA . ALA A 1 121 ? -1.781 -7.983 -4.733 1.00 98.88 121 ALA A CA 1
ATOM 907 C C . ALA A 1 121 ? -2.976 -7.986 -5.704 1.00 98.88 121 ALA A C 1
ATOM 909 O O . ALA A 1 121 ? -3.732 -8.956 -5.748 1.00 98.88 121 ALA A O 1
ATOM 910 N N . ILE A 1 122 ? -3.102 -6.948 -6.536 1.00 98.88 122 ILE A N 1
ATOM 911 C CA . ILE A 1 122 ? -4.134 -6.849 -7.581 1.00 98.88 122 ILE A CA 1
ATOM 912 C C . ILE A 1 122 ? -3.991 -8.001 -8.578 1.00 98.88 122 ILE A C 1
ATOM 914 O O . ILE A 1 122 ? -4.960 -8.698 -8.869 1.00 98.88 122 ILE A O 1
ATOM 918 N N . ASN A 1 123 ? -2.773 -8.262 -9.058 1.00 98.75 123 ASN A N 1
ATOM 919 C CA . ASN A 1 123 ? -2.515 -9.363 -9.982 1.00 98.75 123 ASN A CA 1
ATOM 920 C C . ASN A 1 123 ? -2.778 -10.741 -9.347 1.00 98.75 123 ASN A C 1
ATOM 922 O O . ASN A 1 123 ? -3.219 -11.661 -10.028 1.00 98.75 123 ASN A O 1
ATOM 926 N N . ALA A 1 124 ? -2.595 -10.863 -8.029 1.00 98.62 124 ALA A N 1
ATOM 927 C CA . ALA A 1 124 ? -2.966 -12.050 -7.264 1.00 98.62 124 ALA A CA 1
ATOM 928 C C . ALA A 1 124 ? -4.487 -12.217 -7.053 1.00 98.62 124 ALA A C 1
ATOM 930 O O . ALA A 1 124 ? -4.902 -13.154 -6.369 1.00 98.62 124 ALA A O 1
ATOM 931 N N . GLY A 1 125 ? -5.321 -11.326 -7.597 1.00 98.56 125 GLY A N 1
ATOM 932 C CA . GLY A 1 125 ? -6.780 -11.430 -7.567 1.00 98.56 125 GLY A CA 1
ATOM 933 C C . GLY A 1 125 ? -7.446 -10.862 -6.314 1.00 98.56 125 GLY A C 1
ATOM 934 O O . GLY A 1 125 ? -8.615 -11.157 -6.073 1.00 98.56 125 GLY A O 1
ATOM 935 N N . TYR A 1 126 ? -6.738 -10.069 -5.504 1.00 98.75 126 TYR A N 1
ATOM 936 C CA . TYR A 1 126 ? -7.373 -9.322 -4.416 1.00 98.75 126 TYR A CA 1
ATOM 937 C C . TYR A 1 126 ? -8.196 -8.162 -4.977 1.00 98.75 126 TYR A C 1
ATOM 939 O O . TYR A 1 126 ? -7.729 -7.422 -5.840 1.00 98.75 126 TYR A O 1
ATOM 947 N N . THR A 1 127 ? -9.420 -7.996 -4.480 1.00 98.38 127 THR A N 1
ATOM 948 C CA . THR A 1 127 ? -10.398 -7.052 -5.046 1.00 98.38 127 THR A CA 1
ATOM 949 C C . THR A 1 127 ? -10.490 -5.739 -4.274 1.00 98.38 127 THR A C 1
ATOM 951 O O . THR A 1 127 ? -10.967 -4.742 -4.807 1.00 98.38 127 THR A O 1
ATOM 954 N N . GLN A 1 128 ? -10.009 -5.721 -3.030 1.00 98.50 128 GLN A N 1
ATOM 955 C CA . GLN A 1 128 ? -10.029 -4.559 -2.141 1.00 98.50 128 GLN A CA 1
ATOM 956 C C . GLN A 1 128 ? -8.601 -4.077 -1.866 1.00 98.50 128 GLN A C 1
ATOM 958 O O . GLN A 1 128 ? -8.111 -4.146 -0.740 1.00 98.50 128 GLN A O 1
ATOM 963 N N . VAL A 1 129 ? -7.906 -3.623 -2.912 1.00 98.88 129 VAL A N 1
ATOM 964 C CA . VAL A 1 129 ? -6.522 -3.142 -2.804 1.00 98.88 129 VAL A CA 1
ATOM 965 C C . VAL A 1 129 ? -6.472 -1.621 -2.735 1.00 98.88 129 VAL A C 1
ATOM 967 O O . VAL A 1 129 ? -6.894 -0.914 -3.654 1.00 98.88 129 VAL A O 1
ATOM 970 N N . TYR A 1 130 ? -5.894 -1.126 -1.647 1.00 98.88 130 TYR A N 1
ATOM 971 C CA . TYR A 1 130 ? -5.738 0.283 -1.343 1.00 98.88 130 TYR A CA 1
ATOM 972 C C . TYR A 1 130 ? -4.264 0.680 -1.343 1.00 98.88 130 TYR A C 1
ATOM 974 O O . TYR A 1 130 ? -3.438 0.127 -0.617 1.00 98.88 130 TYR A O 1
ATOM 982 N N . TRP A 1 131 ? -3.931 1.686 -2.142 1.00 98.81 131 TRP A N 1
ATOM 983 C CA . TRP A 1 131 ? -2.609 2.292 -2.161 1.00 98.81 131 TRP A CA 1
ATOM 984 C C . TRP A 1 131 ? -2.635 3.582 -1.341 1.00 98.81 131 TRP A C 1
ATOM 986 O O . TRP A 1 131 ? -3.164 4.607 -1.777 1.00 98.81 131 TRP A O 1
ATOM 996 N N . TYR A 1 132 ? -2.059 3.543 -0.139 1.00 98.69 132 TYR A N 1
ATOM 997 C CA . TYR A 1 132 ? -1.879 4.735 0.684 1.00 98.69 132 TYR A CA 1
ATOM 998 C C . TYR A 1 132 ? -0.633 5.492 0.210 1.00 98.69 132 TYR A C 1
ATOM 1000 O O . TYR A 1 132 ? 0.463 5.383 0.768 1.00 98.69 132 TYR A O 1
ATOM 1008 N N . ARG A 1 133 ? -0.815 6.236 -0.887 1.00 98.25 133 ARG A N 1
ATOM 1009 C CA . ARG A 1 133 ? 0.239 6.960 -1.613 1.00 98.25 133 ARG A CA 1
ATOM 1010 C C . ARG A 1 133 ? 0.968 7.982 -0.742 1.00 98.25 133 ARG A C 1
ATOM 1012 O O . ARG A 1 133 ? 2.168 8.157 -0.898 1.00 98.25 133 ARG A O 1
ATOM 1019 N N . GLY A 1 134 ? 0.259 8.634 0.181 1.00 98.12 134 GLY A N 1
ATOM 1020 C CA . GLY A 1 134 ? 0.824 9.639 1.086 1.00 98.12 134 GLY A CA 1
ATOM 1021 C C . GLY A 1 134 ? 1.936 9.113 1.999 1.00 98.12 134 GLY A C 1
ATOM 1022 O O . GLY A 1 134 ? 2.826 9.876 2.375 1.00 98.12 134 GLY A O 1
ATOM 1023 N N . GLY A 1 135 ? 1.911 7.815 2.314 1.00 98.12 135 GLY A N 1
ATOM 1024 C CA . GLY A 1 135 ? 2.950 7.154 3.091 1.00 98.12 135 GLY A CA 1
ATOM 1025 C C . GLY A 1 135 ? 3.128 7.695 4.513 1.00 98.12 135 GLY A C 1
ATOM 1026 O O . GLY A 1 135 ? 2.254 8.368 5.071 1.00 98.12 135 GLY A O 1
ATOM 1027 N N . LEU A 1 136 ? 4.287 7.391 5.100 1.00 97.88 136 LEU A N 1
ATOM 1028 C CA . LEU A 1 136 ? 4.677 7.872 6.429 1.00 97.88 136 LEU A CA 1
ATOM 1029 C C . LEU A 1 136 ? 4.703 9.397 6.512 1.00 97.88 136 LEU A C 1
ATOM 1031 O O . LEU A 1 136 ? 4.264 9.956 7.508 1.00 97.88 136 LEU A O 1
ATOM 1035 N N . GLN A 1 137 ? 5.127 10.085 5.450 1.00 97.25 137 GLN A N 1
ATOM 1036 C CA . GLN A 1 137 ? 5.178 11.545 5.447 1.00 97.25 137 GLN A CA 1
ATOM 1037 C C . GLN A 1 137 ? 3.795 12.169 5.684 1.00 97.25 137 GLN A C 1
ATOM 1039 O O . GLN A 1 137 ? 3.659 13.086 6.494 1.00 97.25 137 GLN A O 1
ATOM 1044 N N . ALA A 1 138 ? 2.759 11.673 4.999 1.00 97.19 138 ALA A N 1
ATOM 1045 C CA . ALA A 1 138 ? 1.396 12.157 5.202 1.00 97.19 138 ALA A CA 1
ATOM 1046 C C . ALA A 1 138 ? 0.828 11.737 6.565 1.00 97.19 138 ALA A C 1
ATOM 1048 O O . ALA A 1 138 ? 0.150 12.530 7.219 1.00 97.19 138 ALA A O 1
ATOM 1049 N N . TRP A 1 139 ? 1.145 10.516 7.009 1.00 96.56 139 TRP A N 1
ATOM 1050 C CA . TRP A 1 139 ? 0.738 10.010 8.320 1.00 96.56 139 TRP A CA 1
ATOM 1051 C C . TRP A 1 139 ? 1.258 10.905 9.452 1.00 96.56 139 TRP A C 1
ATOM 1053 O O . TRP A 1 139 ? 0.487 11.366 10.296 1.00 96.56 139 TRP A O 1
ATOM 1063 N N . ASP A 1 140 ? 2.546 11.231 9.413 1.00 95.06 140 ASP A N 1
ATOM 1064 C CA . ASP A 1 140 ? 3.214 12.039 10.429 1.00 95.06 140 ASP A CA 1
ATOM 1065 C C . ASP A 1 140 ? 2.737 13.479 10.422 1.00 95.06 140 ASP A C 1
ATOM 1067 O O . ASP A 1 140 ? 2.512 14.069 11.479 1.00 95.06 140 ASP A O 1
ATOM 1071 N N . TYR A 1 141 ? 2.545 14.038 9.229 1.00 94.38 141 TYR A N 1
ATOM 1072 C CA . TYR A 1 141 ? 1.983 15.370 9.073 1.00 94.38 141 TYR A CA 1
ATOM 1073 C C . TYR A 1 141 ? 0.599 15.464 9.728 1.00 94.38 141 TYR A C 1
ATOM 1075 O O . TYR A 1 141 ? 0.340 16.387 10.501 1.00 94.38 141 TYR A O 1
ATOM 1083 N N . MET A 1 142 ? -0.271 14.477 9.496 1.00 92.88 142 MET A N 1
ATOM 1084 C CA . MET A 1 142 ? -1.602 14.436 10.106 1.00 92.88 142 MET A CA 1
ATOM 1085 C C . MET A 1 142 ? -1.551 14.250 11.626 1.00 92.88 142 MET A C 1
ATOM 1087 O O . MET A 1 142 ? -2.311 14.908 12.340 1.00 92.88 142 MET A O 1
ATOM 1091 N N . ALA A 1 143 ? -0.641 13.419 12.140 1.00 91.00 143 ALA A N 1
ATOM 1092 C CA . ALA A 1 143 ? -0.446 13.260 13.581 1.00 91.00 143 ALA A CA 1
ATOM 1093 C C . ALA A 1 143 ? -0.005 14.578 14.244 1.00 91.00 143 ALA A C 1
ATOM 1095 O O . ALA A 1 143 ? -0.560 14.980 15.269 1.00 91.00 143 ALA A O 1
ATOM 1096 N N . GLN A 1 144 ? 0.936 15.297 13.625 1.00 90.38 144 GLN A N 1
ATOM 1097 C CA . GLN A 1 144 ? 1.402 16.602 14.100 1.00 90.38 144 GLN A CA 1
ATOM 1098 C C . GLN A 1 144 ? 0.296 17.658 14.055 1.00 90.38 144 GLN A C 1
ATOM 1100 O O . GLN A 1 144 ? 0.114 18.384 15.031 1.00 90.38 144 GLN A O 1
ATOM 1105 N N . MET A 1 145 ? -0.477 17.727 12.967 1.00 88.81 145 MET A N 1
ATOM 1106 C CA . MET A 1 145 ? -1.616 18.645 12.870 1.00 88.81 145 MET A CA 1
ATOM 1107 C C . MET A 1 145 ? -2.662 18.367 13.949 1.00 88.81 145 MET A C 1
ATOM 1109 O O . MET A 1 145 ? -3.153 19.303 14.575 1.00 88.81 145 MET A O 1
ATOM 1113 N N . SER A 1 146 ? -2.983 17.093 14.193 1.00 87.44 146 SER A N 1
ATOM 1114 C CA . SER A 1 146 ? -3.924 16.713 15.248 1.00 87.44 146 SER A CA 1
ATOM 1115 C C . SER A 1 146 ? -3.411 17.134 16.62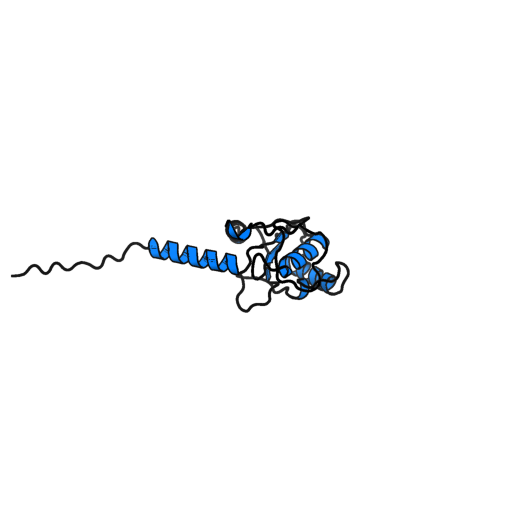4 1.00 87.44 146 SER A C 1
ATOM 1117 O O . SER A 1 146 ? -4.162 17.722 17.396 1.00 87.44 146 SER A O 1
ATOM 1119 N N . ALA A 1 147 ? -2.132 16.887 16.924 1.00 87.00 147 ALA A N 1
ATOM 1120 C CA . ALA A 1 147 ? -1.527 17.277 18.195 1.00 87.00 147 ALA A CA 1
ATOM 1121 C C . ALA A 1 147 ? -1.523 18.803 18.393 1.00 87.00 147 ALA A C 1
ATOM 1123 O O . ALA A 1 147 ? -1.873 19.287 19.468 1.00 87.00 147 ALA A O 1
ATOM 1124 N N . GLN A 1 148 ? -1.188 19.568 17.348 1.00 83.62 148 GLN A N 1
ATOM 1125 C CA . GLN A 1 148 ? -1.229 21.034 17.372 1.00 83.62 148 GLN A CA 1
ATOM 1126 C C . GLN A 1 148 ? -2.653 21.559 17.573 1.00 83.62 148 GLN A C 1
ATOM 1128 O O . GLN A 1 148 ? -2.871 22.469 18.371 1.00 83.62 148 GLN A O 1
ATOM 1133 N N . PHE A 1 149 ? -3.636 20.969 16.889 1.00 84.38 149 PHE A N 1
ATOM 1134 C CA . PHE A 1 149 ? -5.035 21.343 17.060 1.00 84.38 149 PHE A CA 1
ATOM 1135 C C . PHE A 1 149 ? -5.506 21.076 18.494 1.00 84.38 149 PHE A C 1
ATOM 1137 O O . PHE A 1 149 ? -6.091 21.965 19.109 1.00 84.38 149 PHE A O 1
ATOM 1144 N N . SER A 1 150 ? -5.195 19.909 19.063 1.00 83.31 150 SER A N 1
ATOM 1145 C CA . SER A 1 150 ? -5.519 19.589 20.458 1.00 83.31 150 SER A CA 1
ATOM 1146 C C . SER A 1 150 ? -4.835 20.527 21.456 1.00 83.31 150 SER A C 1
ATOM 1148 O O . SER A 1 150 ? -5.479 20.957 22.407 1.00 83.31 150 SER A O 1
ATOM 1150 N N . ALA A 1 151 ? -3.569 20.891 21.237 1.00 77.69 151 ALA A N 1
ATOM 1151 C CA . ALA A 1 151 ? -2.850 21.828 22.103 1.00 77.69 151 ALA A CA 1
ATOM 1152 C C . ALA A 1 151 ? -3.467 23.238 22.084 1.00 77.69 151 ALA A C 1
ATOM 1154 O O . ALA A 1 151 ? -3.607 23.863 23.132 1.00 77.69 151 ALA A O 1
ATOM 1155 N N . ASN A 1 152 ? -3.890 23.715 20.910 1.00 77.00 152 ASN A N 1
ATOM 1156 C CA . ASN A 1 152 ? -4.482 25.047 20.747 1.00 77.00 152 ASN A CA 1
ATOM 1157 C C . ASN A 1 152 ? -5.928 25.150 21.263 1.00 77.00 152 ASN A C 1
ATOM 1159 O O . ASN A 1 152 ? -6.413 26.255 21.485 1.00 77.00 152 ASN A O 1
ATOM 1163 N N . HIS A 1 153 ? -6.611 24.017 21.449 1.00 67.25 153 HIS A N 1
ATOM 1164 C CA . HIS A 1 153 ? -7.998 23.953 21.929 1.00 67.25 153 HIS A CA 1
ATOM 1165 C C . HIS A 1 153 ? -8.124 23.289 23.306 1.00 67.25 153 HIS A C 1
ATOM 1167 O O . HIS A 1 153 ? -9.236 23.011 23.760 1.00 67.25 153 HIS A O 1
ATOM 1173 N N . ALA A 1 154 ? -7.005 23.038 23.991 1.00 63.94 154 ALA A N 1
ATOM 1174 C CA . ALA A 1 154 ? -7.033 22.635 25.387 1.00 63.94 154 ALA A CA 1
ATOM 1175 C C . ALA A 1 154 ? -7.659 23.775 26.215 1.00 63.94 154 ALA A C 1
ATOM 1177 O O . ALA A 1 154 ? -7.245 24.928 26.053 1.00 63.94 154 ALA A O 1
ATOM 1178 N N . PRO A 1 155 ? -8.650 23.506 27.090 1.00 57.97 155 PRO A N 1
ATOM 1179 C CA . PRO A 1 155 ? -9.183 24.532 27.972 1.00 57.97 155 PRO A CA 1
ATOM 1180 C C . PRO A 1 155 ? -8.022 25.089 28.788 1.00 57.97 155 PRO A C 1
ATOM 1182 O O . PRO A 1 155 ? -7.344 24.350 29.504 1.00 57.97 155 PRO A O 1
ATOM 1185 N N . GLY A 1 156 ? -7.752 26.385 28.617 1.00 57.25 156 GLY A N 1
ATOM 1186 C CA . GLY A 1 156 ? -6.658 27.044 29.305 1.00 57.25 156 GLY A CA 1
ATOM 1187 C C . GLY A 1 156 ? -6.774 26.771 30.797 1.00 57.25 156 GLY A C 1
ATOM 1188 O O . GLY A 1 156 ? -7.771 27.134 31.421 1.00 57.25 156 GLY A O 1
ATOM 1189 N N . HIS A 1 157 ? -5.751 26.150 31.382 1.00 56.81 157 HIS A N 1
ATOM 1190 C CA . HIS A 1 157 ? -5.514 26.271 32.811 1.00 56.81 157 HIS A CA 1
ATOM 1191 C C . HIS A 1 157 ? -5.216 27.748 33.077 1.00 56.81 157 HIS A C 1
ATOM 1193 O O . HIS A 1 157 ? -4.065 28.186 33.059 1.00 56.81 157 HIS A O 1
ATOM 1199 N N . GLY A 1 158 ? -6.283 28.533 33.240 1.00 47.84 158 GLY A N 1
ATOM 1200 C CA . GLY A 1 158 ? -6.225 29.911 33.677 1.00 47.84 158 GLY A CA 1
ATOM 1201 C C . GLY A 1 158 ? -5.464 29.933 34.989 1.00 47.84 158 GLY A C 1
ATOM 1202 O O . GLY A 1 158 ? -5.958 29.466 36.013 1.00 47.84 158 GLY A O 1
ATOM 1203 N N . ARG A 1 159 ? -4.228 30.429 34.953 1.00 55.00 159 ARG A N 1
ATOM 1204 C CA . ARG A 1 159 ? -3.511 30.787 36.173 1.00 55.00 159 ARG A CA 1
ATOM 1205 C C . ARG A 1 159 ? -4.378 31.838 36.871 1.00 55.00 159 ARG A C 1
ATOM 1207 O O . ARG A 1 159 ? -4.701 32.835 36.221 1.00 55.00 159 ARG A O 1
ATOM 1214 N N . PRO A 1 160 ? -4.762 31.665 38.145 1.00 46.12 160 PRO A N 1
ATOM 1215 C CA . PRO A 1 160 ? -5.409 32.741 38.873 1.00 46.12 160 PRO A CA 1
ATOM 1216 C C . PRO A 1 160 ? -4.446 33.931 38.896 1.00 46.12 160 PRO A C 1
ATOM 1218 O O . PRO A 1 160 ? -3.340 33.826 39.431 1.00 46.12 160 PRO A O 1
ATOM 1221 N N . GLN A 1 161 ? -4.831 35.054 38.286 1.00 52.50 161 GLN A N 1
ATOM 1222 C CA . GLN A 1 161 ? -4.194 36.327 38.597 1.00 52.50 161 GLN A CA 1
ATOM 1223 C C . GLN A 1 161 ? -4.571 36.654 40.039 1.00 52.50 161 GLN A C 1
ATOM 1225 O O . GLN A 1 161 ? -5.696 37.056 40.326 1.00 52.50 161 GLN A O 1
ATOM 1230 N N . VAL A 1 162 ? -3.631 36.433 40.955 1.00 53.97 162 VAL A N 1
ATOM 1231 C CA . VAL A 1 162 ? -3.726 36.942 42.319 1.00 53.97 162 VAL A CA 1
ATOM 1232 C C . VAL A 1 162 ? -3.685 38.466 42.218 1.00 53.97 162 VAL A C 1
ATOM 1234 O O . VAL A 1 162 ? -2.628 39.054 41.994 1.00 53.97 162 VAL A O 1
ATOM 1237 N N . GLN A 1 163 ? -4.848 39.109 42.332 1.00 50.12 163 GLN A N 1
ATOM 1238 C CA . GLN A 1 163 ? -4.930 40.533 42.633 1.00 50.12 163 GLN A CA 1
ATOM 1239 C C . GLN A 1 163 ? -4.393 40.729 44.051 1.00 50.12 163 GLN A C 1
ATOM 1241 O O . GLN A 1 163 ? -5.067 40.428 45.034 1.00 50.12 163 GLN A O 1
ATOM 1246 N N . GLY A 1 164 ? -3.155 41.208 44.151 1.00 46.53 164 GLY A N 1
ATOM 1247 C CA . GLY A 1 164 ? -2.623 41.774 45.384 1.00 46.53 164 GLY A CA 1
ATOM 1248 C C . GLY A 1 164 ? -3.326 43.096 45.682 1.00 46.53 164 GLY A C 1
ATOM 1249 O O . GLY A 1 164 ? -2.855 44.148 45.261 1.00 46.53 164 GLY A O 1
ATOM 1250 N N . GLY A 1 165 ? -4.476 43.023 46.353 1.00 45.38 165 GLY A N 1
ATOM 1251 C CA . GLY A 1 165 ? -5.119 44.147 47.030 1.00 45.38 165 GLY A CA 1
ATOM 1252 C C . GLY A 1 165 ? -4.638 44.193 48.477 1.00 45.38 165 GLY A C 1
ATOM 1253 O O . GLY A 1 165 ? -4.714 43.188 49.179 1.00 45.38 165 GLY A O 1
ATOM 1254 N N . GLY A 1 166 ? -4.066 45.328 48.873 1.00 48.50 166 GLY A N 1
ATOM 1255 C CA . GLY A 1 166 ? -3.410 45.514 50.161 1.00 48.50 166 GLY A CA 1
ATOM 1256 C C . GLY A 1 166 ? -4.339 45.712 51.358 1.00 48.50 166 GLY A C 1
ATOM 1257 O O . GLY A 1 166 ? -5.561 45.760 51.230 1.00 48.50 166 GLY A O 1
ATOM 1258 N N . TRP A 1 167 ? -3.678 45.882 52.501 1.00 46.94 167 TRP A N 1
ATOM 1259 C CA . TRP A 1 167 ? -4.085 46.680 53.655 1.00 46.94 167 TRP A CA 1
ATOM 1260 C C . TRP A 1 167 ? -2.850 47.432 54.145 1.00 46.94 167 TRP A C 1
ATOM 1262 O O . TRP A 1 167 ? -1.762 46.808 54.139 1.00 46.94 167 TRP A O 1
#